Protein AF-A0A923NBM1-F1 (afdb_monomer)

Radius of gyration: 13.44 Å; Cα contacts (8 Å, |Δi|>4): 100; chains: 1; bounding box: 28×31×29 Å

Structure (mmCIF, N/CA/C/O backbone):
data_AF-A0A923NBM1-F1
#
_entry.id   AF-A0A923NBM1-F1
#
loop_
_atom_site.group_PDB
_atom_site.id
_atom_site.type_symbol
_atom_site.label_atom_id
_atom_site.label_alt_id
_atom_site.label_comp_id
_atom_site.label_asym_id
_atom_site.label_entity_id
_atom_site.label_seq_id
_atom_site.pdbx_PDB_ins_code
_atom_site.Cartn_x
_atom_site.Cartn_y
_atom_site.Cartn_z
_atom_site.occupancy
_atom_site.B_iso_or_equiv
_atom_site.auth_seq_id
_atom_site.auth_comp_id
_atom_site.auth_asym_id
_atom_site.auth_atom_id
_atom_site.pdbx_PDB_model_num
ATOM 1 N N . MET A 1 1 ? 4.602 -7.281 -9.616 1.00 64.81 1 MET A N 1
ATOM 2 C CA . MET A 1 1 ? 3.842 -7.216 -8.350 1.00 64.81 1 MET A CA 1
ATOM 3 C C . MET A 1 1 ? 2.726 -8.254 -8.390 1.00 64.81 1 MET A C 1
ATOM 5 O O . MET A 1 1 ? 2.295 -8.641 -9.475 1.00 64.81 1 MET A O 1
ATOM 9 N N . LYS A 1 2 ? 2.247 -8.713 -7.237 1.00 62.59 2 LYS A N 1
ATOM 10 C CA . LYS A 1 2 ? 1.097 -9.618 -7.149 1.00 62.59 2 LYS A CA 1
ATOM 11 C C . LYS A 1 2 ? 0.147 -9.083 -6.090 1.00 62.59 2 LYS A C 1
ATOM 13 O O . LYS A 1 2 ? 0.595 -8.728 -5.008 1.00 62.59 2 LYS A O 1
ATOM 18 N N . ILE A 1 3 ? -1.138 -9.019 -6.416 1.00 65.12 3 ILE A N 1
ATOM 19 C CA . ILE A 1 3 ? -2.187 -8.724 -5.446 1.00 65.12 3 ILE A CA 1
ATOM 20 C C . ILE A 1 3 ? -2.729 -10.052 -4.954 1.00 65.12 3 ILE A C 1
ATOM 22 O O . ILE A 1 3 ? -3.191 -10.873 -5.748 1.00 65.12 3 ILE A O 1
ATOM 26 N N . ARG A 1 4 ? -2.686 -10.258 -3.642 1.00 61.72 4 ARG A N 1
ATOM 27 C CA . ARG A 1 4 ? -3.383 -11.361 -2.986 1.00 61.72 4 ARG A CA 1
ATOM 28 C C . ARG A 1 4 ? -4.554 -10.794 -2.193 1.00 61.72 4 ARG A C 1
ATOM 30 O O . ARG A 1 4 ? -4.360 -9.865 -1.421 1.00 61.72 4 ARG A O 1
ATOM 37 N N . ILE A 1 5 ? -5.744 -11.359 -2.389 1.00 61.59 5 ILE A N 1
ATOM 38 C CA . ILE A 1 5 ? -6.965 -11.062 -1.634 1.00 61.59 5 ILE A CA 1
ATOM 39 C C . ILE A 1 5 ? -7.410 -12.351 -0.944 1.00 61.59 5 ILE A C 1
ATOM 41 O O . ILE A 1 5 ? -7.681 -13.343 -1.613 1.00 61.59 5 ILE A O 1
ATOM 45 N N . ARG A 1 6 ? -7.477 -12.355 0.386 1.00 57.72 6 ARG A N 1
ATOM 46 C CA . ARG A 1 6 ? -7.926 -13.488 1.206 1.00 57.72 6 ARG A CA 1
ATOM 47 C C . ARG A 1 6 ? -9.006 -13.029 2.167 1.00 57.72 6 ARG A C 1
ATOM 49 O O . ARG A 1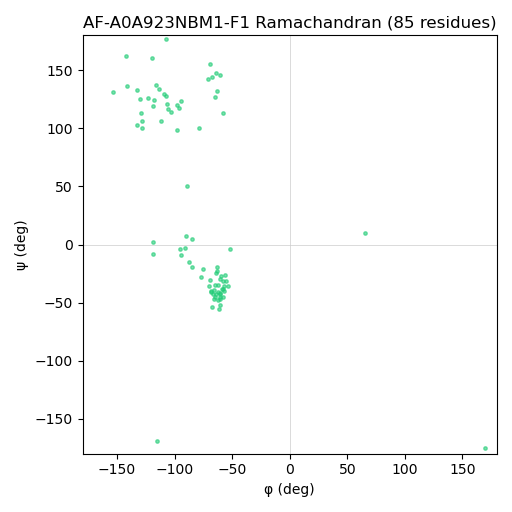 6 ? -8.728 -12.359 3.151 1.00 57.72 6 ARG A O 1
ATOM 56 N N . THR A 1 7 ? -10.235 -13.408 1.886 1.00 59.12 7 THR A N 1
ATOM 57 C CA . THR A 1 7 ? -11.373 -13.229 2.785 1.00 59.12 7 THR A CA 1
ATOM 58 C C . THR A 1 7 ? -11.772 -14.585 3.372 1.00 59.12 7 THR A C 1
ATOM 60 O O . THR A 1 7 ? -11.220 -15.618 2.987 1.00 59.12 7 THR A O 1
ATOM 63 N N . LYS A 1 8 ? -12.765 -14.607 4.275 1.00 59.41 8 LYS A N 1
ATOM 64 C CA . LYS A 1 8 ? -13.343 -15.863 4.797 1.00 59.41 8 LYS A CA 1
ATOM 65 C C . LYS A 1 8 ? -13.865 -16.784 3.677 1.00 59.41 8 LYS A C 1
ATOM 67 O O . LYS A 1 8 ? -13.912 -17.992 3.864 1.00 59.41 8 LYS A O 1
ATOM 72 N N . THR A 1 9 ? -14.245 -16.228 2.524 1.00 55.69 9 THR A N 1
ATOM 73 C CA . THR A 1 9 ? -14.909 -16.951 1.425 1.00 55.69 9 THR A CA 1
ATOM 74 C C . THR A 1 9 ? -14.129 -16.952 0.110 1.00 55.69 9 THR A C 1
ATOM 76 O O . THR A 1 9 ? -14.524 -17.642 -0.825 1.00 55.69 9 THR A O 1
ATOM 79 N N . MET A 1 10 ? -13.034 -16.196 0.001 1.00 41.59 10 MET A N 1
ATOM 80 C CA . MET A 1 10 ? -12.312 -16.017 -1.259 1.00 41.59 10 MET A CA 1
ATOM 81 C C . MET A 1 10 ? -10.803 -15.993 -1.040 1.00 41.59 10 MET A C 1
ATOM 83 O O . MET A 1 10 ? -10.306 -15.293 -0.166 1.00 41.59 10 MET A O 1
ATOM 87 N N . ASN A 1 11 ? -10.063 -16.697 -1.896 1.00 63.03 11 ASN A N 1
ATOM 88 C CA . ASN A 1 11 ? -8.606 -16.624 -1.974 1.00 63.03 11 ASN A CA 1
ATOM 89 C C . ASN A 1 11 ? -8.202 -16.363 -3.430 1.00 63.03 11 ASN A C 1
ATOM 91 O O . ASN A 1 11 ? -8.204 -17.266 -4.262 1.00 63.03 11 ASN A O 1
ATOM 95 N N . LEU A 1 12 ? -7.896 -15.107 -3.738 1.00 51.00 12 LEU A N 1
ATOM 96 C CA . LEU A 1 12 ? -7.559 -14.619 -5.067 1.00 51.00 12 LEU A CA 1
ATOM 97 C C . LEU A 1 12 ? -6.098 -14.173 -5.096 1.00 51.00 12 LEU A C 1
ATOM 99 O O . LEU A 1 12 ? -5.632 -13.455 -4.216 1.00 51.00 12 LEU A O 1
ATOM 103 N N . SER A 1 13 ? -5.365 -14.573 -6.131 1.00 65.94 13 SER A N 1
ATOM 104 C CA . SER A 1 13 ? -3.978 -14.162 -6.348 1.00 65.94 13 SER A CA 1
ATOM 105 C C . SER A 1 13 ? -3.810 -13.725 -7.797 1.00 65.94 13 SER A C 1
ATOM 107 O O . SER A 1 13 ? -3.662 -14.565 -8.682 1.00 65.94 13 SER A O 1
ATOM 109 N N . LEU A 1 14 ? -3.770 -12.416 -8.027 1.00 60.94 14 LEU A N 1
ATOM 110 C CA . LEU A 1 14 ? -3.659 -11.812 -9.349 1.00 60.94 14 LEU A CA 1
ATOM 111 C C . LEU A 1 14 ? -2.258 -11.231 -9.567 1.00 60.94 14 LEU A C 1
ATOM 113 O O . LEU A 1 14 ? -1.841 -10.346 -8.814 1.00 60.94 14 LEU A O 1
ATOM 117 N N . PRO A 1 15 ? -1.507 -11.686 -10.584 1.00 67.00 15 PRO A N 1
ATOM 118 C CA . PRO A 1 15 ? -0.348 -10.937 -11.041 1.00 67.00 15 PRO A CA 1
ATOM 119 C C . PRO A 1 15 ? -0.835 -9.605 -11.617 1.00 67.00 15 PRO A C 1
ATOM 121 O O . PRO A 1 15 ? -1.718 -9.579 -12.472 1.00 67.00 15 PRO A O 1
ATOM 124 N N . VAL A 1 16 ? -0.270 -8.498 -11.138 1.00 68.31 16 VAL A N 1
ATOM 125 C CA . VAL A 1 16 ? -0.609 -7.165 -11.642 1.00 68.31 16 VAL A CA 1
ATOM 126 C C . VAL A 1 16 ? 0.653 -6.556 -12.250 1.00 68.31 16 VAL A C 1
ATOM 128 O O . VAL A 1 16 ? 1.701 -6.506 -11.595 1.00 68.31 16 VAL A O 1
ATOM 131 N N . PRO A 1 17 ? 0.621 -6.131 -13.522 1.00 75.81 17 PRO A N 1
ATOM 132 C CA . PRO A 1 17 ? 1.736 -5.383 -14.071 1.00 75.81 17 PRO A CA 1
ATOM 133 C C . PRO A 1 17 ? 1.808 -4.025 -13.366 1.00 75.81 1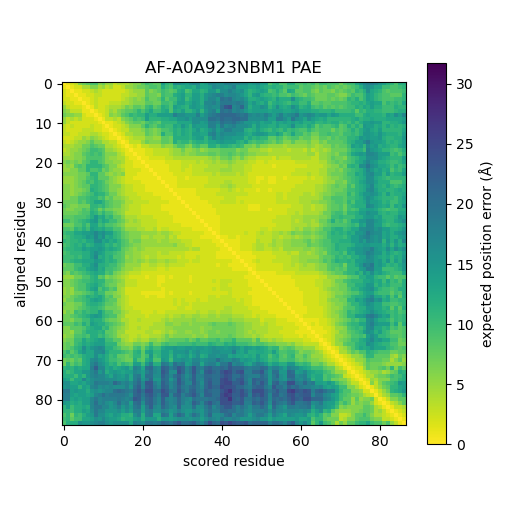7 PRO A C 1
ATOM 135 O O . PRO A 1 17 ? 0.779 -3.429 -13.056 1.00 75.81 17 PRO A O 1
ATOM 138 N N . VAL A 1 18 ? 3.016 -3.502 -13.136 1.00 76.19 18 VAL A N 1
ATOM 139 C CA . VAL A 1 18 ? 3.203 -2.191 -12.476 1.00 76.19 18 VAL A CA 1
ATOM 140 C C . VAL A 1 18 ? 2.428 -1.084 -13.207 1.00 76.19 18 VAL A C 1
ATOM 142 O O . VAL A 1 18 ? 1.898 -0.177 -12.575 1.00 76.19 18 VAL A O 1
ATOM 145 N N . SER A 1 19 ? 2.265 -1.200 -14.529 1.00 79.62 19 SER A N 1
ATOM 146 C CA . SER A 1 19 ? 1.435 -0.296 -15.338 1.00 79.62 19 SER A CA 1
ATOM 147 C C . SER A 1 19 ? -0.043 -0.253 -14.927 1.00 79.62 19 SER A C 1
ATOM 149 O O . SER A 1 19 ? -0.693 0.767 -15.130 1.00 79.62 19 SER A O 1
ATOM 151 N N . ALA A 1 20 ? -0.579 -1.320 -14.330 1.00 79.56 20 ALA A N 1
ATOM 152 C CA . ALA A 1 20 ? -1.966 -1.404 -13.875 1.00 79.56 20 ALA A CA 1
ATOM 153 C C . ALA A 1 20 ? -2.147 -1.049 -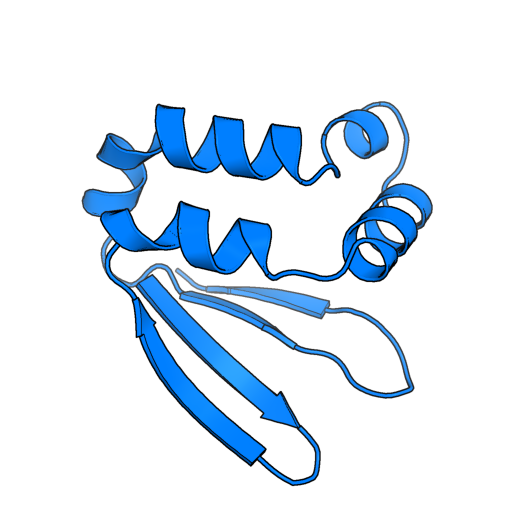12.387 1.00 79.56 20 ALA A C 1
ATOM 155 O O . ALA A 1 20 ? -3.281 -0.964 -11.913 1.00 79.56 20 ALA A O 1
ATOM 156 N N . ALA A 1 21 ? -1.065 -0.789 -11.646 1.00 78.38 21 ALA A N 1
ATOM 157 C CA . ALA A 1 21 ? -1.128 -0.470 -10.219 1.00 78.38 21 ALA A CA 1
ATOM 158 C C . ALA A 1 21 ? -2.027 0.746 -9.926 1.00 78.38 21 ALA A C 1
ATOM 160 O O . ALA A 1 21 ? -2.836 0.715 -9.000 1.00 78.38 21 ALA A O 1
ATOM 161 N N . GLY A 1 22 ? -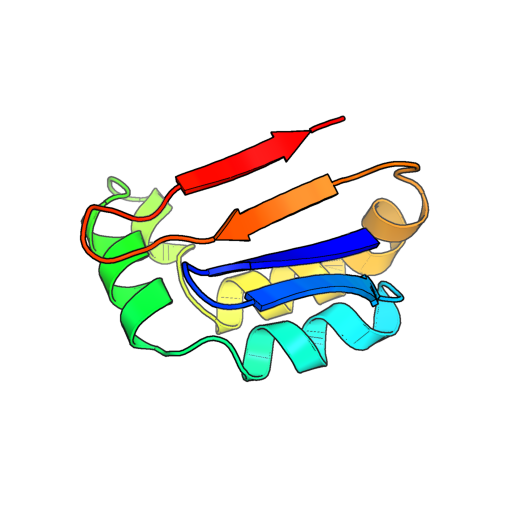1.970 1.786 -10.765 1.00 82.81 22 GLY A N 1
ATOM 162 C CA . GLY A 1 22 ? -2.829 2.965 -10.616 1.00 82.81 22 GLY A CA 1
ATOM 163 C C . GLY A 1 22 ? -4.327 2.657 -10.750 1.00 82.81 22 GLY A C 1
ATOM 164 O O . GLY A 1 22 ? -5.142 3.249 -10.047 1.00 82.81 22 GLY A O 1
ATOM 165 N N . MET A 1 23 ? -4.707 1.701 -11.606 1.00 83.12 23 MET A N 1
ATOM 166 C CA . MET A 1 23 ? -6.105 1.281 -11.759 1.00 83.12 23 MET A CA 1
ATOM 167 C C . MET A 1 23 ? -6.618 0.598 -10.490 1.00 83.12 23 MET A C 1
ATOM 169 O O . MET A 1 23 ? -7.723 0.889 -10.037 1.00 83.12 23 MET A O 1
ATOM 173 N N . VAL A 1 24 ? -5.796 -0.265 -9.895 1.00 79.50 24 VAL A N 1
ATOM 174 C CA . VAL A 1 24 ? -6.110 -0.935 -8.629 1.00 79.50 24 VAL A CA 1
ATOM 175 C C . VAL A 1 24 ? -6.266 0.091 -7.511 1.00 79.50 24 VAL A C 1
ATOM 177 O O . VAL A 1 24 ? -7.265 0.065 -6.796 1.00 79.50 24 VAL A O 1
ATOM 180 N N . ILE A 1 25 ? -5.323 1.028 -7.384 1.00 82.69 25 ILE A N 1
ATOM 181 C CA . ILE A 1 25 ? -5.348 2.038 -6.317 1.00 82.69 25 ILE A CA 1
ATOM 182 C C . ILE A 1 25 ? -6.624 2.882 -6.377 1.00 82.69 25 ILE A C 1
ATOM 184 O O . ILE A 1 25 ? -7.218 3.168 -5.341 1.00 82.69 25 ILE A O 1
ATOM 188 N N . ARG A 1 26 ? -7.106 3.230 -7.577 1.00 85.75 26 ARG A N 1
ATOM 189 C CA . ARG A 1 26 ? -8.373 3.966 -7.759 1.00 85.75 26 ARG A CA 1
ATOM 190 C C . ARG A 1 26 ? -9.610 3.203 -7.279 1.00 85.75 26 ARG A C 1
ATOM 192 O O . ARG A 1 26 ? -10.639 3.826 -7.056 1.00 85.75 26 ARG A O 1
ATOM 199 N N . LYS A 1 27 ? -9.534 1.880 -7.134 1.00 80.56 27 LYS A N 1
ATOM 200 C CA . LYS A 1 27 ? -10.646 1.035 -6.675 1.00 80.56 27 LYS A CA 1
ATOM 201 C C . LYS A 1 27 ? -10.632 0.771 -5.168 1.00 80.56 27 LYS A C 1
ATOM 203 O O . LYS A 1 27 ? -11.611 0.243 -4.655 1.00 80.56 27 LYS A O 1
ATOM 208 N N . ILE A 1 28 ? -9.564 1.141 -4.457 1.00 76.69 28 ILE A N 1
ATOM 209 C CA . ILE A 1 28 ? -9.503 1.024 -2.992 1.00 76.69 28 ILE A CA 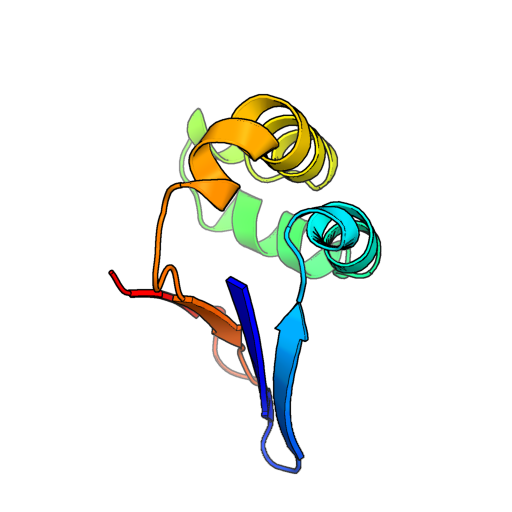1
ATOM 210 C C . ILE A 1 28 ? -10.579 1.942 -2.380 1.00 76.69 28 ILE A C 1
ATOM 212 O O . ILE A 1 28 ? -10.652 3.090 -2.801 1.00 76.69 28 ILE A O 1
ATOM 216 N N . PRO A 1 29 ? -11.415 1.506 -1.427 1.00 79.31 29 PRO A N 1
ATOM 217 C CA . PRO A 1 29 ? -12.412 2.377 -0.793 1.00 79.31 29 PRO A CA 1
ATOM 218 C C . PRO A 1 29 ? -11.791 3.526 0.018 1.00 79.31 29 PRO A C 1
ATOM 220 O O . PRO A 1 29 ? -10.744 3.344 0.636 1.00 79.31 29 PRO A O 1
ATOM 223 N N . ASP A 1 30 ? -12.457 4.685 0.085 1.00 82.56 30 ASP A N 1
ATOM 224 C CA . ASP A 1 30 ? -11.980 5.839 0.877 1.00 82.56 30 ASP A CA 1
ATOM 225 C C . ASP A 1 30 ? -11.864 5.526 2.375 1.00 82.56 30 ASP A C 1
ATOM 227 O O . ASP A 1 30 ? -10.975 6.038 3.054 1.00 82.56 30 ASP A O 1
ATOM 231 N N . SER A 1 31 ? -12.705 4.618 2.883 1.00 78.44 31 SER A N 1
ATOM 232 C CA . SER A 1 31 ? -12.663 4.156 4.275 1.00 78.44 31 SER A CA 1
ATOM 233 C C . SER A 1 31 ? -11.315 3.546 4.665 1.00 78.44 31 SER A C 1
ATOM 235 O O . SER A 1 31 ? -10.893 3.688 5.810 1.00 78.44 31 SER A O 1
ATOM 237 N N . VAL A 1 32 ? -10.605 2.921 3.720 1.00 77.62 32 VAL A N 1
ATOM 238 C CA . VAL A 1 32 ? -9.260 2.378 3.953 1.00 77.62 32 VAL A CA 1
ATOM 239 C C . VAL A 1 32 ? -8.270 3.508 4.228 1.00 77.62 32 VAL A C 1
ATOM 241 O O . VAL A 1 32 ? -7.518 3.431 5.196 1.00 77.62 32 VAL A O 1
ATOM 244 N N . PHE A 1 33 ? -8.290 4.573 3.422 1.00 82.19 33 PHE A N 1
ATOM 245 C CA . PHE A 1 33 ? -7.400 5.724 3.605 1.00 82.19 33 PHE A CA 1
ATOM 246 C C . PHE A 1 33 ? -7.746 6.507 4.875 1.00 82.19 33 PHE A C 1
ATOM 248 O O . PHE A 1 33 ? -6.848 6.875 5.625 1.00 82.19 33 PHE A O 1
ATOM 255 N N . ALA A 1 34 ? -9.036 6.679 5.175 1.00 82.62 34 ALA A N 1
ATOM 256 C CA . ALA A 1 34 ? -9.483 7.326 6.407 1.00 82.62 34 ALA A CA 1
ATOM 257 C C . ALA A 1 34 ? -9.039 6.562 7.667 1.00 82.62 34 ALA A C 1
ATOM 259 O O . ALA A 1 34 ? -8.616 7.170 8.649 1.00 82.62 34 ALA A O 1
ATOM 260 N N . ASN A 1 35 ? -9.107 5.228 7.648 1.00 77.88 35 ASN A N 1
ATOM 261 C CA . ASN A 1 35 ? -8.603 4.406 8.748 1.00 77.88 35 ASN A CA 1
ATOM 262 C C . ASN A 1 35 ? -7.075 4.474 8.848 1.00 77.88 35 ASN A C 1
ATOM 264 O O . ASN A 1 35 ? -6.543 4.605 9.948 1.00 77.88 35 ASN A O 1
ATOM 268 N N . LEU A 1 36 ? -6.376 4.454 7.708 1.00 74.00 36 LEU A N 1
ATOM 269 C CA . LEU A 1 36 ? -4.920 4.550 7.665 1.00 74.00 36 LEU A CA 1
ATOM 270 C C . LEU A 1 36 ? -4.429 5.874 8.271 1.00 74.00 36 LEU A C 1
ATOM 272 O O . LEU A 1 36 ? -3.564 5.855 9.143 1.00 74.00 36 LEU A O 1
ATOM 276 N N . GLN A 1 37 ? -5.044 7.000 7.900 1.00 83.12 37 GLN A N 1
ATOM 277 C CA . GLN A 1 37 ? -4.731 8.324 8.455 1.00 83.12 37 GLN A CA 1
ATOM 278 C C . GLN A 1 37 ? -4.894 8.385 9.976 1.00 83.12 37 GLN A C 1
ATOM 280 O O . GLN A 1 37 ? -4.074 8.995 10.647 1.00 83.12 37 GLN A O 1
ATOM 285 N N . LYS A 1 38 ? -5.914 7.722 10.537 1.00 84.62 38 LYS A N 1
ATOM 286 C CA . LYS A 1 38 ? -6.119 7.658 11.996 1.00 84.62 38 LYS A CA 1
ATOM 287 C C . LYS A 1 38 ? -5.059 6.825 12.716 1.00 84.62 38 LYS A C 1
ATOM 289 O O . LYS A 1 38 ? -4.784 7.068 13.885 1.00 84.62 38 LYS A O 1
ATOM 294 N N . SER A 1 39 ? -4.518 5.813 12.042 1.00 76.56 39 SER A N 1
ATOM 295 C CA . SER A 1 39 ? -3.548 4.874 12.619 1.00 76.56 39 SER A CA 1
ATOM 296 C C . SER A 1 39 ? -2.093 5.336 12.513 1.00 76.56 39 SER A C 1
ATOM 298 O O . SER A 1 39 ? -1.226 4.783 13.186 1.00 76.56 39 SER A O 1
ATOM 300 N N . VAL A 1 40 ? -1.818 6.331 11.668 1.00 78.19 40 VAL A N 1
ATOM 301 C CA . VAL A 1 40 ? -0.467 6.813 11.378 1.00 78.19 40 VAL A CA 1
ATOM 302 C C . VAL A 1 40 ? -0.260 8.179 12.043 1.00 78.19 40 VAL A C 1
ATOM 304 O O . VAL A 1 40 ? -1.069 9.079 11.829 1.00 78.19 40 VAL A O 1
ATOM 307 N N . PRO A 1 41 ? 0.811 8.370 12.834 1.00 81.25 41 PRO A N 1
ATOM 308 C CA . PRO A 1 41 ? 1.066 9.639 13.510 1.00 81.25 41 PRO A CA 1
ATOM 309 C C . PRO A 1 41 ? 1.449 10.756 12.531 1.00 81.25 41 PRO A C 1
ATOM 311 O O . PRO A 1 41 ? 2.011 10.515 11.460 1.00 81.25 41 PRO A O 1
ATOM 314 N N . GLU A 1 42 ? 1.202 12.002 12.933 1.00 85.38 42 GLU A N 1
ATOM 315 C CA . GLU A 1 42 ? 1.717 13.185 12.237 1.00 85.38 42 GLU A CA 1
ATOM 316 C C . GLU A 1 42 ? 3.260 13.199 12.208 1.00 85.38 42 GLU A C 1
ATOM 318 O O . GLU A 1 42 ? 3.893 12.750 13.169 1.00 85.38 42 GLU A O 1
ATOM 323 N N . PRO A 1 43 ? 3.892 13.716 11.135 1.00 88.00 43 PRO A N 1
ATOM 324 C CA . PRO A 1 43 ? 3.285 14.298 9.929 1.00 88.00 43 PRO A CA 1
ATOM 325 C C . PRO A 1 43 ? 2.918 13.250 8.862 1.00 88.00 43 PRO A C 1
ATOM 327 O O . PRO A 1 43 ? 2.547 13.586 7.738 1.00 88.00 43 PRO A O 1
ATOM 330 N N . TYR A 1 44 ? 3.095 11.962 9.164 1.00 83.88 44 TYR A N 1
ATOM 331 C CA . TYR A 1 44 ? 3.036 10.904 8.161 1.00 83.88 44 TYR A CA 1
ATOM 332 C C . TYR A 1 44 ? 1.607 10.573 7.715 1.00 83.88 44 TYR A C 1
ATOM 334 O O . TYR A 1 44 ? 1.410 10.051 6.613 1.00 83.88 44 TYR A O 1
ATOM 342 N N . 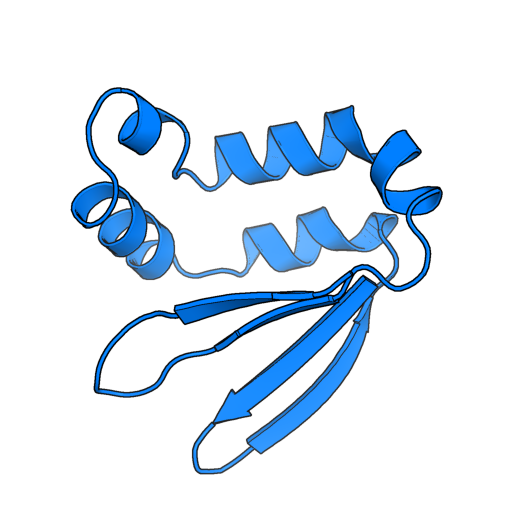SER A 1 45 ? 0.611 10.926 8.533 1.00 81.81 45 SER A N 1
ATOM 343 C CA . SER A 1 45 ? -0.813 10.823 8.193 1.00 81.81 45 SER A CA 1
ATOM 344 C C . SER A 1 45 ? -1.126 11.545 6.867 1.00 81.81 45 SER A C 1
ATOM 346 O O . SER A 1 45 ? -1.893 11.033 6.051 1.00 81.81 45 SER A O 1
ATOM 348 N N . ALA A 1 46 ? -0.453 12.671 6.585 1.00 83.81 46 ALA A N 1
ATOM 349 C CA . ALA A 1 46 ? -0.659 13.485 5.389 1.00 83.81 46 ALA A CA 1
ATOM 350 C C . ALA A 1 46 ? -0.317 12.743 4.084 1.00 83.81 46 ALA A C 1
ATOM 352 O O . ALA A 1 46 ? -0.841 13.076 3.019 1.00 83.81 46 ALA A O 1
ATOM 353 N N . PHE A 1 47 ? 0.521 11.703 4.155 1.00 82.31 47 PHE A N 1
ATOM 354 C CA . PHE A 1 47 ? 0.870 10.855 3.011 1.00 82.31 47 PHE A CA 1
ATOM 355 C C . PHE A 1 47 ? -0.061 9.645 2.851 1.00 82.31 47 PHE A C 1
ATOM 357 O O . PHE A 1 47 ? 0.059 8.890 1.887 1.00 82.31 47 PHE A O 1
ATOM 364 N N . CYS A 1 48 ? -1.011 9.453 3.766 1.00 84.12 48 CYS A N 1
ATOM 365 C CA . CYS A 1 48 ? -1.947 8.334 3.761 1.00 84.12 48 CYS A CA 1
ATOM 366 C C . CYS A 1 48 ? -3.211 8.663 2.947 1.00 84.12 48 CYS A C 1
ATOM 368 O O . CYS A 1 48 ? -4.333 8.491 3.418 1.00 84.12 48 CYS A O 1
ATOM 370 N N . SER A 1 49 ? -3.048 9.159 1.718 1.00 87.38 49 SER A N 1
ATOM 371 C CA . SER A 1 49 ? -4.151 9.456 0.794 1.00 87.38 49 SER A CA 1
ATOM 372 C C . SER A 1 49 ? -4.045 8.650 -0.496 1.00 87.38 49 SER A C 1
ATOM 374 O O . SER A 1 49 ? -2.981 8.142 -0.871 1.00 87.38 49 SER A O 1
ATOM 376 N N . ARG A 1 50 ? -5.170 8.536 -1.207 1.00 88.25 50 ARG A N 1
ATOM 377 C CA . ARG A 1 50 ? -5.207 7.894 -2.522 1.00 88.25 50 ARG A CA 1
ATOM 378 C C . ARG A 1 50 ? -4.297 8.625 -3.501 1.00 88.25 50 ARG A C 1
ATOM 380 O O . ARG A 1 50 ? -3.584 7.990 -4.274 1.00 88.25 50 ARG A O 1
ATOM 387 N N . GLU A 1 51 ? -4.327 9.948 -3.463 1.00 93.19 51 GLU A N 1
ATOM 388 C CA . GLU A 1 51 ? -3.586 10.845 -4.340 1.00 93.19 51 GLU A CA 1
ATOM 389 C C . GLU A 1 51 ? -2.085 10.694 -4.108 1.00 93.19 51 GLU A C 1
ATOM 391 O O . GLU A 1 51 ? -1.336 10.535 -5.072 1.00 93.19 51 GLU A O 1
ATOM 396 N N . ALA A 1 52 ? -1.658 10.646 -2.842 1.00 87.88 52 ALA A N 1
ATOM 397 C CA . ALA A 1 52 ? -0.268 10.397 -2.481 1.00 87.88 52 ALA A CA 1
ATOM 398 C C . ALA A 1 52 ? 0.200 9.027 -2.989 1.00 87.88 52 ALA A C 1
ATOM 400 O O . ALA A 1 52 ? 1.252 8.924 -3.616 1.00 87.88 52 ALA A O 1
ATOM 401 N N . LEU A 1 53 ? -0.607 7.976 -2.809 1.00 85.38 53 LEU A N 1
ATOM 402 C CA . LEU A 1 53 ? -0.254 6.637 -3.281 1.00 85.38 53 LEU A CA 1
ATOM 403 C C . LEU A 1 53 ? -0.193 6.550 -4.818 1.00 85.38 53 LEU A C 1
ATOM 405 O O . LEU A 1 53 ? 0.701 5.908 -5.370 1.00 85.38 53 LEU A O 1
ATOM 409 N N . LEU A 1 54 ? -1.116 7.213 -5.523 1.00 88.44 54 LEU A N 1
ATOM 410 C CA . LEU A 1 54 ? -1.099 7.310 -6.987 1.00 88.44 54 LEU A CA 1
ATOM 411 C C . LEU A 1 54 ? 0.129 8.068 -7.496 1.00 88.44 54 LEU A C 1
ATOM 413 O O . LEU A 1 54 ? 0.736 7.640 -8.479 1.00 88.44 54 LEU A O 1
ATOM 417 N N . PHE A 1 55 ? 0.488 9.166 -6.833 1.00 90.12 55 PHE A N 1
ATOM 418 C CA . PHE A 1 55 ? 1.693 9.930 -7.131 1.00 90.12 55 PHE A CA 1
ATOM 419 C C . PHE A 1 55 ? 2.942 9.061 -6.953 1.00 90.12 55 PHE A C 1
ATOM 421 O O . PHE A 1 55 ? 3.710 8.902 -7.898 1.00 90.12 55 PHE A O 1
ATOM 428 N N . LEU A 1 56 ? 3.087 8.401 -5.801 1.00 84.62 56 LEU A N 1
ATOM 429 C CA . LEU A 1 56 ? 4.227 7.528 -5.510 1.00 84.62 56 LEU A CA 1
ATOM 430 C C . LEU A 1 56 ? 4.369 6.398 -6.533 1.00 84.62 56 LEU A C 1
ATOM 432 O O . LEU A 1 56 ? 5.458 6.157 -7.042 1.00 84.62 56 LEU A O 1
ATOM 436 N N . VAL A 1 57 ? 3.277 5.721 -6.891 1.00 84.00 57 VAL A N 1
ATOM 437 C CA . VAL A 1 57 ? 3.335 4.643 -7.891 1.00 84.00 57 VAL A CA 1
ATOM 438 C C . VAL A 1 57 ? 3.720 5.155 -9.274 1.00 84.00 57 VAL A C 1
ATOM 440 O O . VAL A 1 57 ? 4.416 4.448 -10.002 1.00 84.00 57 VAL A O 1
ATOM 443 N N . ARG A 1 58 ? 3.288 6.363 -9.648 1.00 88.50 58 ARG A N 1
ATOM 444 C CA . ARG A 1 58 ? 3.666 6.983 -10.920 1.00 88.50 58 ARG A CA 1
ATOM 445 C C . ARG A 1 58 ? 5.153 7.327 -10.943 1.00 88.50 58 ARG A C 1
ATOM 447 O O . ARG A 1 58 ? 5.848 6.891 -11.858 1.00 88.50 58 ARG A O 1
ATOM 454 N N . GLU A 1 59 ? 5.629 8.064 -9.946 1.00 89.50 59 GLU A N 1
ATOM 455 C CA . GLU A 1 59 ? 7.011 8.552 -9.901 1.00 89.50 59 GLU A CA 1
ATOM 456 C C . GLU A 1 59 ? 8.009 7.412 -9.671 1.00 89.50 59 GLU A C 1
ATOM 458 O O . GLU A 1 59 ? 9.076 7.366 -10.279 1.00 89.50 59 GLU A O 1
ATOM 463 N N . CYS A 1 60 ? 7.637 6.414 -8.869 1.00 84.38 60 CYS A N 1
ATOM 464 C CA . CYS A 1 60 ? 8.481 5.257 -8.595 1.00 84.38 60 CYS A CA 1
ATOM 465 C C . CYS A 1 60 ? 8.269 4.100 -9.584 1.00 84.38 60 CYS A C 1
ATOM 467 O O . CYS A 1 60 ? 8.835 3.029 -9.376 1.00 84.38 60 CYS A O 1
ATOM 469 N N . ALA A 1 61 ? 7.490 4.264 -10.662 1.00 82.00 61 ALA A N 1
ATOM 470 C CA . ALA A 1 61 ? 7.169 3.168 -11.585 1.00 82.00 61 ALA A CA 1
ATOM 471 C C . ALA A 1 61 ? 8.416 2.497 -12.185 1.00 82.00 61 ALA A C 1
ATOM 473 O O . ALA A 1 61 ? 8.414 1.287 -12.405 1.00 82.00 61 ALA A O 1
ATOM 474 N N . GLY A 1 62 ? 9.475 3.270 -12.456 1.00 82.75 62 GLY A N 1
ATOM 475 C CA . GLY A 1 62 ? 10.767 2.743 -12.907 1.00 82.75 62 GLY A CA 1
ATOM 476 C C . GLY A 1 62 ? 11.384 1.805 -11.869 1.00 82.75 62 GLY A C 1
ATOM 477 O O . GLY A 1 62 ? 11.604 0.633 -12.157 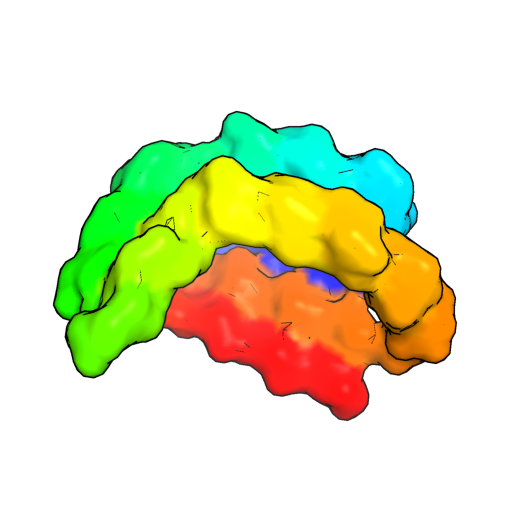1.00 82.75 62 GLY A O 1
ATOM 478 N N . THR A 1 63 ? 11.554 2.291 -10.641 1.00 81.88 63 THR A N 1
ATOM 479 C CA . THR A 1 63 ? 12.092 1.528 -9.504 1.00 81.88 63 THR A CA 1
ATOM 480 C C . THR A 1 63 ? 11.239 0.305 -9.165 1.00 81.88 63 THR A C 1
ATOM 482 O O . THR A 1 63 ? 11.748 -0.790 -8.955 1.00 81.88 63 THR A O 1
ATOM 485 N N . LEU A 1 64 ? 9.913 0.435 -9.172 1.00 76.88 64 LEU A N 1
ATOM 486 C CA . LEU A 1 64 ? 9.003 -0.678 -8.884 1.00 76.88 64 LEU A CA 1
ATOM 487 C C . LEU A 1 64 ? 9.092 -1.802 -9.925 1.00 76.88 64 LEU A C 1
ATOM 489 O O . LEU A 1 64 ? 8.766 -2.946 -9.613 1.00 76.88 64 LEU A O 1
ATOM 493 N N . ARG A 1 65 ? 9.521 -1.503 -11.160 1.00 77.12 65 ARG A N 1
ATOM 494 C CA . ARG A 1 65 ? 9.769 -2.522 -12.194 1.00 77.12 65 ARG A CA 1
ATOM 495 C C . ARG A 1 65 ? 11.086 -3.264 -11.985 1.00 77.12 65 ARG A C 1
ATOM 497 O O . ARG A 1 65 ? 11.175 -4.409 -12.414 1.00 77.12 65 ARG A O 1
ATOM 504 N N . THR A 1 66 ? 12.080 -2.635 -11.356 1.00 80.38 66 THR A N 1
ATOM 505 C CA . THR A 1 66 ? 13.390 -3.253 -11.095 1.00 80.38 66 THR A CA 1
ATOM 506 C C . THR A 1 66 ? 13.400 -4.093 -9.822 1.00 80.38 66 THR A C 1
ATOM 508 O O . THR A 1 66 ? 14.265 -4.948 -9.663 1.00 80.38 66 THR A O 1
ATOM 511 N N . ILE A 1 67 ? 12.448 -3.880 -8.907 1.00 73.75 67 ILE A N 1
ATOM 512 C CA . ILE A 1 67 ? 12.311 -4.721 -7.716 1.00 73.75 67 ILE A CA 1
ATOM 513 C C . ILE A 1 67 ? 11.613 -6.026 -8.106 1.00 73.75 67 ILE A C 1
ATOM 515 O O . ILE A 1 67 ? 10.389 -6.109 -8.249 1.00 73.75 67 ILE A O 1
ATOM 519 N N . HIS A 1 68 ? 12.418 -7.069 -8.267 1.00 66.62 68 HIS A N 1
ATOM 520 C CA . HIS A 1 68 ? 11.928 -8.429 -8.429 1.00 66.62 68 HIS A CA 1
ATOM 521 C C . HIS A 1 68 ? 11.345 -8.932 -7.097 1.00 66.62 68 HIS A C 1
ATOM 523 O O . HIS A 1 68 ? 11.856 -8.613 -6.032 1.00 66.62 68 HIS A O 1
ATOM 529 N N . ASN A 1 69 ? 10.258 -9.706 -7.161 1.00 64.19 69 ASN A N 1
ATOM 530 C CA . ASN A 1 69 ? 9.603 -10.352 -6.011 1.00 64.19 69 ASN A CA 1
ATOM 531 C C . ASN A 1 69 ? 8.954 -9.450 -4.944 1.00 64.19 69 ASN A C 1
ATOM 533 O O . ASN A 1 69 ? 8.470 -9.988 -3.953 1.00 64.19 69 ASN A O 1
ATOM 537 N N . LEU A 1 70 ? 8.814 -8.135 -5.168 1.00 64.81 70 LEU A N 1
ATOM 538 C CA . LEU A 1 70 ? 8.062 -7.281 -4.240 1.00 64.81 70 LEU A CA 1
ATOM 539 C C . LEU A 1 70 ? 6.616 -7.771 -4.087 1.00 64.81 70 LEU A C 1
ATOM 541 O O . LEU A 1 70 ? 5.801 -7.687 -5.023 1.00 64.81 70 LEU A O 1
ATOM 545 N N . GLU A 1 71 ? 6.299 -8.242 -2.883 1.00 61.75 71 GLU A N 1
ATOM 546 C CA . GLU A 1 71 ? 4.963 -8.662 -2.502 1.00 61.75 71 GLU A CA 1
ATOM 547 C C . GLU A 1 71 ? 4.395 -7.698 -1.459 1.00 61.75 71 GLU A C 1
ATOM 549 O O . GLU A 1 71 ? 4.791 -7.699 -0.294 1.00 61.75 71 GLU A O 1
ATOM 554 N N . ILE A 1 72 ? 3.448 -6.864 -1.896 1.00 60.25 72 ILE A N 1
ATOM 555 C CA . ILE A 1 72 ? 2.648 -6.016 -1.012 1.00 60.25 72 ILE A CA 1
ATOM 556 C C . ILE A 1 72 ? 1.332 -6.756 -0.790 1.00 60.25 72 ILE A C 1
ATOM 558 O O . ILE A 1 72 ? 0.444 -6.735 -1.644 1.00 60.25 72 ILE A O 1
ATOM 562 N N . ILE A 1 73 ? 1.226 -7.461 0.333 1.00 54.09 73 ILE A N 1
ATOM 563 C CA . ILE A 1 73 ? -0.004 -8.139 0.736 1.00 54.09 73 ILE A CA 1
ATOM 564 C C . ILE A 1 73 ? -0.744 -7.210 1.693 1.00 54.09 73 ILE A C 1
ATOM 566 O O . ILE A 1 73 ? -0.249 -6.908 2.775 1.00 54.09 73 ILE A O 1
ATOM 570 N N . HIS A 1 74 ? -1.941 -6.779 1.310 1.00 53.06 74 HIS A N 1
ATOM 571 C CA . HIS A 1 74 ? -2.845 -6.037 2.182 1.00 53.06 74 HIS A CA 1
ATOM 572 C C . HIS A 1 74 ? -4.212 -6.702 2.136 1.00 53.06 74 HIS A C 1
ATOM 574 O O . HIS A 1 74 ? -4.862 -6.707 1.088 1.00 53.06 74 HIS A O 1
ATOM 580 N N . ILE A 1 75 ? -4.630 -7.281 3.261 1.00 48.62 75 ILE A N 1
ATOM 581 C CA . ILE A 1 75 ? -5.986 -7.790 3.418 1.00 48.62 75 ILE A CA 1
ATOM 582 C C . ILE A 1 75 ? -6.362 -7.776 4.887 1.00 48.62 75 ILE A C 1
ATOM 584 O O . ILE A 1 75 ? -5.633 -8.358 5.687 1.00 48.62 75 ILE A O 1
ATOM 588 N N . GLU A 1 76 ? -7.534 -7.235 5.211 1.00 44.81 76 GLU A N 1
ATOM 589 C CA . GLU A 1 76 ? -8.138 -7.506 6.506 1.00 44.81 76 GLU A CA 1
ATOM 590 C C . GLU A 1 76 ? -9.651 -7.664 6.534 1.00 44.81 76 GLU A C 1
ATOM 592 O O . GLU A 1 76 ? -10.380 -7.352 5.593 1.00 44.81 76 GLU A O 1
ATOM 597 N N . THR A 1 77 ? -10.053 -8.265 7.650 1.00 48.06 77 THR A N 1
ATOM 598 C CA . THR A 1 77 ? -11.378 -8.763 8.005 1.00 48.06 77 THR A CA 1
ATOM 599 C C . THR A 1 77 ? -11.915 -7.956 9.195 1.00 48.06 77 THR A C 1
ATOM 601 O O . THR A 1 77 ? -11.325 -6.941 9.540 1.00 48.06 77 THR A O 1
ATOM 604 N N . GLU A 1 78 ? -13.015 -8.372 9.830 1.00 43.28 78 GLU A N 1
ATOM 605 C CA . GLU A 1 78 ? -13.745 -7.620 10.879 1.00 43.28 78 GLU A CA 1
ATOM 606 C C . GLU A 1 78 ? -12.912 -7.081 12.080 1.00 43.28 78 GLU A C 1
ATOM 608 O O . GLU A 1 78 ? -13.479 -6.380 12.910 1.00 43.28 78 GLU A O 1
ATOM 613 N N . GLY A 1 79 ? -11.603 -7.362 12.196 1.00 52.34 79 GLY A N 1
ATOM 614 C CA . GLY A 1 79 ? -10.758 -7.066 13.363 1.00 52.34 79 GLY A CA 1
ATOM 615 C C . GLY A 1 79 ? -9.547 -6.120 13.208 1.00 52.34 79 GLY A C 1
ATOM 616 O O . GLY A 1 79 ? -8.870 -5.918 14.213 1.00 52.34 79 GLY A O 1
ATOM 617 N N . GLY A 1 80 ? -9.244 -5.519 12.052 1.00 47.78 80 GLY A N 1
ATOM 618 C CA . GLY A 1 80 ? -8.079 -4.608 11.904 1.00 47.78 80 GLY A CA 1
ATOM 619 C C . GLY A 1 80 ? -7.781 -4.237 10.445 1.00 47.78 80 GLY A C 1
ATOM 620 O O . GLY A 1 80 ? -8.549 -4.657 9.598 1.00 47.78 80 GLY A O 1
ATOM 621 N N . THR A 1 81 ? -6.697 -3.505 10.111 1.00 49.47 81 THR A N 1
ATOM 622 C CA . THR A 1 81 ? -6.023 -3.598 8.777 1.00 49.47 81 THR A CA 1
ATOM 623 C C . THR A 1 81 ? -4.476 -3.787 8.859 1.00 49.47 81 THR A C 1
ATOM 625 O O . THR A 1 81 ? -3.796 -2.956 9.450 1.00 49.47 81 THR A O 1
ATOM 628 N N . TYR A 1 82 ? -3.902 -4.836 8.230 1.00 51.72 82 TYR A N 1
ATOM 629 C CA . TYR A 1 82 ? -2.489 -5.241 8.278 1.00 51.72 82 TYR A CA 1
ATOM 630 C C . TYR A 1 82 ? -1.921 -5.276 6.859 1.00 51.72 82 TYR A C 1
ATOM 632 O O . TYR A 1 82 ? -2.431 -5.952 5.956 1.00 51.72 82 TYR A O 1
ATOM 640 N N . ILE A 1 83 ? -0.814 -4.559 6.680 1.00 49.00 83 ILE A N 1
ATOM 641 C CA . ILE A 1 83 ? -0.020 -4.543 5.454 1.00 49.00 83 ILE A CA 1
ATOM 642 C C . ILE A 1 83 ? 1.256 -5.344 5.720 1.00 49.00 83 ILE A C 1
ATOM 644 O O . ILE A 1 83 ? 2.069 -4.970 6.562 1.00 49.00 83 ILE A O 1
ATOM 648 N N . SER A 1 84 ? 1.440 -6.449 4.997 1.00 44.44 84 SER A N 1
ATOM 649 C CA . SER A 1 84 ? 2.675 -7.232 4.999 1.00 44.44 84 SER A CA 1
ATOM 650 C C . SER A 1 84 ? 3.455 -6.928 3.724 1.00 44.44 84 SER A C 1
ATOM 652 O O . SER A 1 84 ? 3.011 -7.243 2.618 1.00 44.44 84 SER A O 1
ATOM 654 N N . ILE A 1 85 ? 4.618 -6.301 3.892 1.00 54.28 85 ILE A N 1
ATOM 655 C CA . ILE A 1 85 ? 5.594 -6.092 2.823 1.00 54.28 85 ILE A CA 1
ATOM 656 C C . ILE A 1 85 ? 6.639 -7.196 2.955 1.00 54.28 85 ILE A C 1
ATOM 658 O O . ILE A 1 85 ? 7.280 -7.316 3.999 1.00 54.28 85 ILE A O 1
ATOM 662 N N . LYS A 1 86 ? 6.790 -8.014 1.911 1.00 52.50 86 LYS A 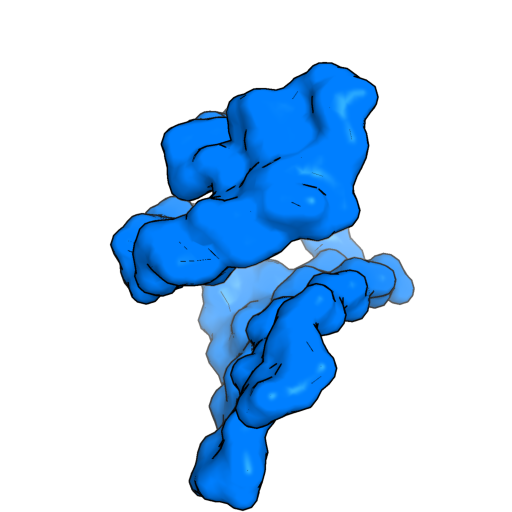N 1
ATOM 663 C CA . LYS A 1 86 ? 7.848 -9.026 1.821 1.00 52.50 86 LYS A CA 1
ATOM 664 C C . LYS A 1 86 ? 8.783 -8.695 0.663 1.00 52.50 86 LYS A C 1
ATOM 666 O O . LYS A 1 86 ? 8.319 -8.305 -0.413 1.00 52.50 86 LYS A O 1
ATOM 671 N N . MET A 1 87 ? 10.079 -8.843 0.929 1.00 51.00 87 MET A N 1
ATOM 672 C CA . MET A 1 87 ? 11.162 -8.783 -0.054 1.00 51.00 87 MET A CA 1
ATOM 673 C C . MET A 1 87 ? 11.661 -10.190 -0.352 1.00 51.00 87 MET A C 1
ATOM 675 O O . MET A 1 87 ? 11.688 -10.999 0.604 1.00 51.00 87 MET A O 1
#

Solvent-accessible surface area (backbone atoms only — not comparable to full-atom values): 5275 Å² total; per-residue (Å²): 83,43,47,46,44,66,58,103,88,44,81,47,76,45,80,40,58,74,89,50,47,58,64,55,57,72,67,57,59,69,68,58,35,57,52,45,30,76,75,37,62,85,79,57,24,80,58,40,38,68,66,48,51,47,48,49,54,62,76,39,43,68,61,62,70,69,50,76,75,46,32,60,38,56,54,66,60,105,83,61,84,55,76,48,79,46,123

Secondary structure (DSSP, 8-state):
-EEEEE-SS-EEEEE--GGGHHHHHHHS-HHHHHHHHHHS-TTGGGG-SHHHHHHHHHHTHHHHHH-TT-EEEE---TT---EEEE-

Nearest PDB structures (foldseek):
  3pxi-assembly1_B  TM=2.421E-01  e=2.623E+00  Bacillus 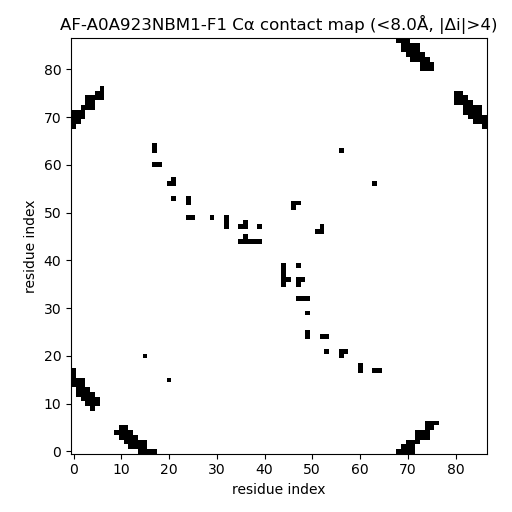subtilis
  3pxi-assembly1_A  TM=2.510E-01  e=2.805E+00  Bacillus subtilis
  3pxi-assembly1_C  TM=2.510E-01  e=2.999E+00  Bacillus subtilis
  4fct-assembly1_A  TM=2.169E-01  e=3.920E+00  Thermus thermophilus HB8
  7abr-assembly1_F  TM=2.673E-01  e=7.164E+00  Bacillus subtilis subsp. subtilis str. 168

Foldseek 3Di:
DWEFEDDPPDTDIGDDQLVCVLVVLVPDDVVQLVQVLVVDDPPCSVCSDSVNVSVCSVVCVVVVVVDPPFDFYWYDDPPDTDTDTDD

Organism: NCBI:txid2764712

Mean predicted aligned error: 8.59 Å

pLDDT: mean 71.52, std 14.06, range [41.59, 93.19]

Sequence (87 aa):
MKIRIRTKTMNLSLPVPVSAAGMVIRKIPDSVFANLQKSVPEPYSAFCSREALLFLVRECAGTLRTIHNLEIIHIETEGGTYISIKM